Protein AF-A0A9Q0N395-F1 (afdb_monomer)

Solvent-accessible surface area (backbone atoms only — not comparable to full-atom values): 6552 Å² total; per-residue (Å²)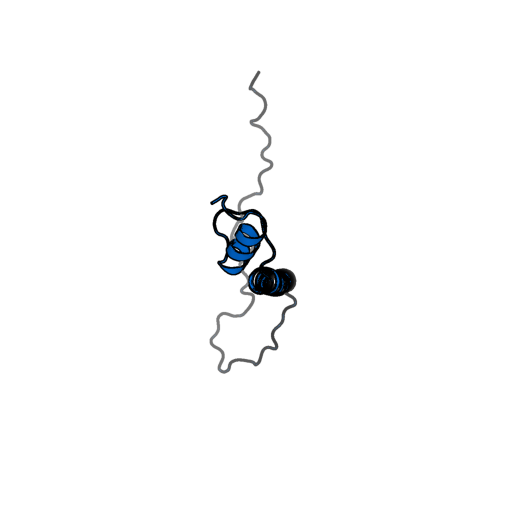: 143,87,87,84,84,89,82,74,88,80,69,82,76,80,87,49,65,89,79,57,68,88,71,71,93,58,80,97,64,92,68,99,65,84,76,91,68,73,85,74,50,85,86,43,52,67,61,53,50,52,50,53,50,55,50,52,52,50,56,50,51,55,50,49,54,50,47,36,58,73,71,24,54,81,67,95,72,91,84,69,54,70,51,23,47,52,52,50,48,68,76,58,65,79,84,131

Foldseek 3Di:
DPPPDPPPPVDDDPDDCVVDPDDDPDPPDDDPDDDPDDPPCVVVVVVVVVVVVVVVVVVVVVVVVCVCLVVLPDDDDDDGRPSVVVVVCVVPPDDD

Secondary structure (DSSP, 8-state):
---S-S----SPPP--TTTS----SS-----SS-------GGGSHHHHHHHHHHHHHHHHHHHHHHHHHHHT---SSSS--HHHHHHHHHHSPPP-

Sequence (96 aa):
MRLFFALMKNGRKPQSIHKVPFKAMLPMELRNHVSDHEFNDEHCAKEVAALREANREYLTTRRETKRIRNGGILTPGKDLHYKQLNNYLRLFPNPK

Organism: NCBI:txid35572

Mean predicted aligned error: 16.05 Å

Radius of gyration: 30.15 Å; Cα contacts (8 Å, |Δi|>4): 25; chains: 1; bounding box: 63×39×82 Å

pLDDT: mean 79.22, std 13.55, range [40.16, 97.0]

Structure (mmCIF, N/CA/C/O backbone):
data_AF-A0A9Q0N395-F1
#
_entry.id   AF-A0A9Q0N395-F1
#
loop_
_atom_site.group_PDB
_atom_site.id
_atom_site.type_symbol
_atom_site.label_atom_id
_atom_site.label_alt_id
_atom_site.label_comp_id
_atom_site.label_asym_id
_atom_site.label_entity_id
_atom_site.label_seq_id
_atom_site.pdbx_PDB_ins_code
_atom_site.Cartn_x
_atom_site.Cartn_y
_atom_site.Cartn_z
_atom_site.occupancy
_atom_site.B_iso_or_equiv
_atom_site.auth_seq_id
_atom_site.auth_comp_id
_atom_site.auth_asym_id
_atom_site.auth_atom_id
_atom_site.pdbx_PDB_model_num
ATOM 1 N N . MET A 1 1 ? 39.633 31.037 5.959 1.00 40.16 1 MET A N 1
ATOM 2 C CA . MET A 1 1 ? 39.723 29.665 5.406 1.00 40.16 1 MET A CA 1
ATOM 3 C C . MET A 1 1 ? 38.523 29.348 4.501 1.00 40.16 1 MET A C 1
ATOM 5 O O . MET A 1 1 ? 37.667 28.563 4.881 1.00 40.16 1 MET A O 1
ATOM 9 N N . ARG A 1 2 ? 38.396 29.991 3.329 1.00 47.16 2 ARG A N 1
ATOM 10 C CA . ARG A 1 2 ? 37.301 29.742 2.357 1.00 47.16 2 ARG A CA 1
ATOM 11 C C . ARG A 1 2 ? 37.751 30.045 0.914 1.00 47.16 2 ARG A C 1
ATOM 13 O O . ARG A 1 2 ? 37.084 30.779 0.201 1.00 47.16 2 ARG A O 1
ATOM 20 N N . LEU A 1 3 ? 38.920 29.547 0.503 1.00 47.47 3 LEU A N 1
ATOM 21 C CA . LEU A 1 3 ? 39.528 29.910 -0.790 1.00 47.47 3 LEU A CA 1
ATOM 22 C C . LEU A 1 3 ? 39.979 28.719 -1.655 1.00 47.47 3 LEU A C 1
ATOM 24 O O . LEU A 1 3 ? 40.870 28.879 -2.473 1.00 47.47 3 LEU A O 1
ATOM 28 N N . PHE A 1 4 ? 39.355 27.540 -1.542 1.00 45.34 4 PHE A N 1
ATOM 29 C CA . PHE A 1 4 ? 39.676 26.403 -2.428 1.00 45.34 4 PHE A CA 1
ATOM 30 C C . PHE A 1 4 ? 38.465 25.517 -2.769 1.00 45.34 4 PHE A C 1
ATOM 32 O O . PHE A 1 4 ? 38.497 24.311 -2.569 1.00 45.34 4 PHE A O 1
ATOM 39 N N . PHE A 1 5 ? 37.381 26.090 -3.302 1.00 47.25 5 PHE A N 1
ATOM 40 C CA . PHE A 1 5 ? 36.273 25.293 -3.872 1.00 47.25 5 PHE A CA 1
ATOM 41 C C . PHE A 1 5 ? 35.838 25.746 -5.278 1.00 47.25 5 PHE A C 1
ATOM 43 O O . PHE A 1 5 ? 34.774 25.364 -5.750 1.00 47.25 5 PHE A O 1
ATOM 50 N N . ALA A 1 6 ? 36.651 26.541 -5.981 1.00 55.34 6 ALA A N 1
ATOM 51 C CA . ALA A 1 6 ? 36.273 27.133 -7.271 1.00 55.34 6 ALA A CA 1
ATOM 52 C C . ALA A 1 6 ? 36.983 26.528 -8.504 1.00 55.34 6 ALA A C 1
ATOM 54 O O . ALA A 1 6 ? 37.001 27.155 -9.558 1.00 55.34 6 ALA A O 1
ATOM 55 N N . LEU A 1 7 ? 37.573 25.327 -8.412 1.00 55.69 7 LEU A N 1
ATOM 56 C CA . LEU A 1 7 ? 38.336 24.726 -9.524 1.00 55.69 7 LEU A CA 1
ATOM 57 C C . LEU A 1 7 ? 38.114 23.219 -9.727 1.00 55.69 7 LEU A C 1
ATOM 59 O O . LEU A 1 7 ? 38.992 22.519 -10.214 1.00 55.69 7 LEU A O 1
ATOM 63 N N . MET A 1 8 ? 36.914 22.711 -9.438 1.00 56.69 8 MET A N 1
ATOM 64 C CA . MET A 1 8 ? 36.499 21.390 -9.926 1.00 56.69 8 MET A CA 1
ATOM 65 C C . MET A 1 8 ? 35.276 21.528 -10.831 1.00 56.69 8 MET A C 1
ATOM 67 O O . MET A 1 8 ? 34.131 21.406 -10.401 1.00 56.69 8 MET A O 1
ATOM 71 N N . LYS A 1 9 ? 35.530 21.785 -12.120 1.00 58.84 9 LYS A N 1
ATOM 72 C CA . LYS A 1 9 ? 34.542 21.693 -13.208 1.00 58.84 9 LYS A CA 1
ATOM 73 C C . LYS A 1 9 ? 34.194 20.219 -13.489 1.00 58.84 9 LYS A C 1
ATOM 75 O O . LYS A 1 9 ? 34.386 19.736 -14.598 1.00 58.84 9 LYS A O 1
ATOM 80 N N . ASN A 1 10 ? 33.667 19.509 -12.492 1.00 57.66 10 ASN A N 1
ATOM 81 C CA . ASN A 1 10 ? 33.280 18.094 -12.598 1.00 57.66 10 ASN A CA 1
ATOM 82 C C . ASN A 1 10 ? 31.799 17.913 -12.987 1.00 57.66 10 ASN A C 1
ATOM 84 O O . ASN A 1 10 ? 31.206 16.861 -12.758 1.00 57.66 10 ASN A O 1
ATOM 88 N N . GLY A 1 11 ? 31.178 18.942 -13.570 1.00 66.75 11 GLY A N 1
ATOM 89 C CA . GLY A 1 11 ? 29.824 18.855 -14.108 1.00 66.75 11 GLY A CA 1
ATOM 90 C C . GLY A 1 11 ? 29.795 18.113 -15.445 1.00 66.75 11 GLY A C 1
ATOM 91 O O . GLY A 1 11 ? 30.694 18.257 -16.276 1.00 66.75 11 GLY A O 1
ATOM 92 N N . ARG A 1 12 ? 28.732 17.339 -15.685 1.00 66.56 12 ARG A N 1
ATOM 93 C CA . ARG A 1 12 ? 28.456 16.787 -17.018 1.00 66.56 12 ARG A CA 1
ATOM 94 C C . ARG A 1 12 ? 28.255 17.945 -18.002 1.00 66.56 12 ARG A C 1
ATOM 96 O O . ARG A 1 12 ? 27.516 18.883 -17.712 1.00 66.56 12 ARG A O 1
ATOM 103 N N . LYS A 1 13 ? 28.924 17.886 -19.158 1.00 72.44 13 LYS A N 1
ATOM 104 C CA . LYS A 1 13 ? 28.744 18.867 -20.243 1.00 72.44 13 LYS A CA 1
ATOM 105 C C . LYS A 1 13 ? 27.268 18.889 -20.682 1.00 72.44 13 LYS A C 1
ATOM 107 O O . LYS A 1 13 ? 26.656 17.818 -20.694 1.00 72.44 13 LYS A O 1
ATOM 112 N N . PRO A 1 14 ? 26.710 20.053 -21.069 1.00 73.88 14 PRO A N 1
ATOM 113 C CA . PRO A 1 14 ? 25.349 20.122 -21.585 1.00 73.88 14 PRO A CA 1
ATOM 114 C C . PR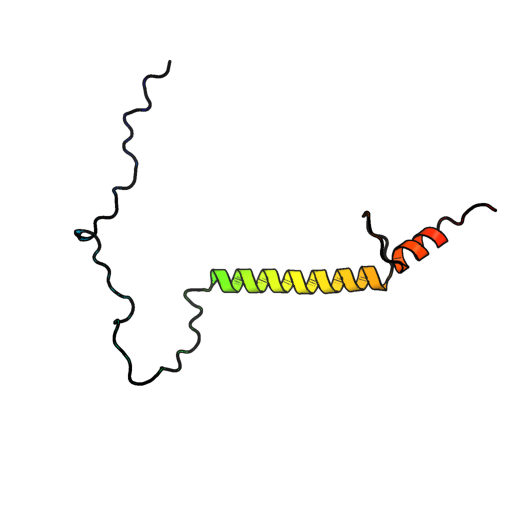O A 1 14 ? 25.210 19.243 -22.830 1.00 73.88 14 PRO A C 1
ATOM 116 O O . PRO A 1 14 ? 26.138 19.115 -23.637 1.00 73.88 14 PRO A O 1
ATOM 119 N N . GLN A 1 15 ? 24.048 18.614 -22.965 1.00 72.69 15 GLN A N 1
ATOM 120 C CA . GLN A 1 15 ? 23.757 17.728 -24.078 1.00 72.69 15 GLN A CA 1
ATOM 121 C C . GLN A 1 15 ? 23.591 18.557 -25.360 1.00 72.69 15 GLN A C 1
ATOM 123 O O . GLN A 1 15 ? 22.612 19.276 -25.519 1.00 72.69 15 GLN A O 1
ATOM 128 N N . SER A 1 16 ? 24.573 18.493 -26.261 1.00 76.50 16 SER A N 1
ATOM 129 C CA . SER A 1 16 ? 24.523 19.190 -27.553 1.00 76.50 16 SER A CA 1
ATOM 130 C C . SER A 1 16 ? 23.681 18.408 -28.563 1.00 76.50 16 SER A C 1
ATOM 13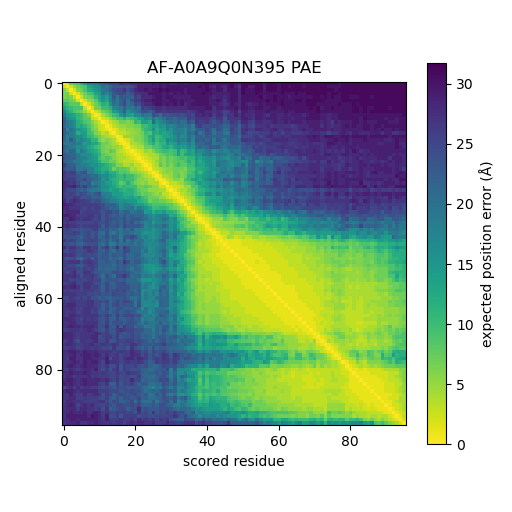2 O O . SER A 1 16 ? 23.892 17.205 -28.736 1.00 76.50 16 SER A O 1
ATOM 134 N N . ILE A 1 17 ? 22.783 19.107 -29.266 1.00 70.75 17 ILE A N 1
ATOM 135 C CA . ILE A 1 17 ? 21.891 18.557 -30.305 1.00 70.75 17 ILE A CA 1
ATOM 136 C C . ILE A 1 17 ? 22.699 17.851 -31.407 1.00 70.75 17 ILE A C 1
ATOM 138 O O . ILE A 1 17 ? 22.326 16.777 -31.869 1.00 70.75 17 ILE A O 1
ATOM 142 N N . HIS A 1 18 ? 23.857 18.406 -31.773 1.00 77.94 18 HIS A N 1
ATOM 143 C CA . HIS A 1 18 ? 24.738 17.836 -32.797 1.00 77.94 18 HIS A CA 1
ATOM 144 C C . HIS A 1 18 ? 25.516 16.605 -32.318 1.00 77.94 18 HIS A C 1
ATOM 146 O O . HIS A 1 18 ? 25.977 15.811 -33.131 1.00 77.94 18 HIS A O 1
ATOM 152 N N . LYS A 1 19 ? 25.689 16.443 -31.000 1.00 78.12 19 LYS A N 1
ATOM 153 C CA . LYS A 1 19 ? 26.443 15.323 -30.422 1.00 78.12 19 LYS A CA 1
ATOM 154 C C . LYS A 1 19 ? 25.588 14.062 -30.318 1.00 78.12 19 LYS A C 1
ATOM 156 O O . LYS A 1 19 ? 26.121 12.963 -30.432 1.00 78.12 19 LYS A O 1
ATOM 161 N N . VAL A 1 20 ? 24.286 14.218 -30.077 1.00 77.00 20 VAL A N 1
ATOM 162 C CA . VAL A 1 20 ? 23.340 13.101 -29.998 1.00 77.00 20 VAL A CA 1
ATOM 163 C C . VAL A 1 20 ? 22.063 13.493 -30.735 1.00 77.00 20 VAL A C 1
ATOM 165 O O . VAL A 1 20 ? 21.150 14.043 -30.116 1.00 77.00 20 VAL A O 1
ATOM 168 N N . PRO A 1 21 ? 22.002 13.246 -32.057 1.00 77.88 21 PRO A N 1
ATOM 169 C CA . PRO A 1 21 ? 20.791 13.497 -32.814 1.00 77.88 21 PRO A CA 1
ATOM 170 C C . PRO A 1 21 ? 19.678 12.595 -32.289 1.00 77.88 21 PRO A C 1
ATOM 172 O O . PRO A 1 21 ? 19.878 11.398 -32.054 1.00 77.88 21 PRO A O 1
ATOM 175 N N . PHE A 1 22 ? 18.503 13.185 -32.104 1.00 76.81 22 PHE A N 1
ATOM 176 C CA . PHE A 1 22 ? 17.311 12.436 -31.752 1.00 76.81 22 PHE A CA 1
ATOM 177 C C . PHE A 1 22 ? 17.008 11.429 -32.864 1.00 76.81 22 PHE A C 1
ATOM 179 O O . PHE A 1 22 ? 16.823 11.799 -34.022 1.00 76.81 22 PHE A O 1
ATOM 186 N N . LYS A 1 23 ? 16.969 10.148 -32.503 1.00 76.00 23 LYS A N 1
ATOM 187 C CA . LYS A 1 23 ? 16.435 9.088 -33.352 1.00 76.00 23 LYS A CA 1
ATOM 188 C C . LYS A 1 23 ? 15.083 8.722 -32.772 1.00 76.00 23 LYS A C 1
ATOM 190 O O . LYS A 1 23 ? 15.021 8.246 -31.639 1.00 76.00 23 LYS A O 1
ATOM 195 N N . ALA A 1 24 ? 14.017 8.981 -33.519 1.00 73.50 24 ALA A N 1
ATOM 196 C CA . ALA A 1 24 ? 12.697 8.537 -33.112 1.00 73.50 24 ALA A CA 1
ATOM 197 C C . ALA A 1 24 ? 12.715 7.004 -33.026 1.00 73.50 24 ALA A C 1
ATOM 199 O O . ALA A 1 24 ? 13.109 6.335 -33.980 1.00 73.50 24 ALA A O 1
ATOM 200 N N . MET A 1 25 ? 12.333 6.455 -31.870 1.00 69.69 25 MET A N 1
ATOM 201 C CA . MET A 1 25 ? 12.261 5.003 -31.656 1.00 69.69 25 MET A CA 1
ATOM 202 C C . MET A 1 25 ? 11.274 4.345 -32.633 1.00 69.69 25 MET A C 1
ATOM 204 O O . MET A 1 25 ? 11.469 3.202 -33.036 1.00 69.69 25 MET A O 1
ATOM 208 N N . LEU A 1 26 ? 10.251 5.094 -33.051 1.00 71.31 26 LEU A N 1
ATOM 209 C CA . LEU A 1 26 ? 9.307 4.715 -34.090 1.00 71.31 26 LEU A CA 1
ATOM 210 C C . LEU A 1 26 ? 9.180 5.873 -35.093 1.00 71.31 26 LEU A C 1
ATOM 212 O O . LEU A 1 26 ? 9.153 7.030 -34.657 1.00 71.31 26 LEU A O 1
ATOM 216 N N . PRO A 1 27 ? 9.108 5.608 -36.410 1.00 73.31 27 PRO A N 1
ATOM 217 C CA . PRO A 1 27 ? 8.853 6.655 -37.393 1.00 73.31 27 PRO A CA 1
ATOM 218 C C . PRO A 1 27 ? 7.527 7.358 -37.089 1.00 73.31 27 PRO A C 1
ATOM 220 O O . PRO A 1 27 ? 6.521 6.713 -36.793 1.00 73.31 27 PRO A O 1
ATOM 223 N N . MET A 1 28 ? 7.539 8.689 -37.160 1.00 67.50 28 MET A N 1
ATOM 224 C CA . MET A 1 28 ? 6.365 9.540 -36.950 1.00 67.50 28 MET A CA 1
ATOM 225 C C . MET A 1 28 ? 5.514 9.582 -38.225 1.00 67.50 28 MET A C 1
ATOM 227 O O . MET A 1 28 ? 5.293 10.636 -38.812 1.00 67.50 28 MET A O 1
ATOM 231 N N . GLU A 1 29 ? 5.092 8.408 -38.683 1.00 76.38 29 GLU A N 1
ATOM 232 C CA . GLU A 1 29 ? 4.286 8.222 -39.886 1.00 76.38 29 GLU A CA 1
ATOM 233 C C . GLU A 1 29 ? 2.943 7.593 -39.519 1.00 76.38 29 GLU A C 1
ATOM 235 O O . GLU A 1 29 ? 2.858 6.718 -38.651 1.00 76.38 29 GLU A O 1
ATOM 240 N N . LEU A 1 30 ? 1.879 8.048 -40.184 1.00 70.12 30 LEU A N 1
ATOM 241 C CA . LEU A 1 30 ? 0.540 7.508 -39.991 1.00 70.12 30 LEU A CA 1
ATOM 242 C C . LEU A 1 30 ? 0.478 6.094 -40.581 1.00 70.12 30 LEU A C 1
ATOM 244 O O . LEU A 1 30 ? 0.648 5.906 -41.784 1.00 70.12 30 LEU A O 1
ATOM 248 N N . ARG A 1 31 ? 0.229 5.095 -39.731 1.00 71.44 31 ARG A N 1
ATOM 249 C CA . ARG A 1 31 ? 0.029 3.709 -40.167 1.00 71.44 31 ARG A CA 1
ATOM 250 C C . ARG A 1 31 ? -1.423 3.482 -40.585 1.00 71.44 31 ARG A C 1
ATOM 252 O O . ARG A 1 31 ? -2.341 4.026 -39.982 1.00 71.44 31 ARG A O 1
ATOM 259 N N . ASN A 1 32 ? -1.623 2.611 -41.573 1.00 81.81 32 ASN A N 1
ATOM 260 C CA . ASN A 1 32 ? -2.951 2.257 -42.094 1.00 81.81 32 ASN A CA 1
ATOM 261 C C . ASN A 1 32 ? -3.725 1.262 -41.206 1.00 81.81 32 ASN A C 1
ATOM 263 O O . ASN A 1 32 ? -4.870 0.938 -41.502 1.00 81.81 32 ASN A O 1
ATOM 267 N N . HIS A 1 33 ? -3.098 0.741 -40.150 1.00 72.50 33 HIS A N 1
ATOM 268 C CA . HIS A 1 33 ? -3.708 -0.142 -39.157 1.00 72.50 33 HIS A CA 1
ATOM 269 C C . HIS A 1 33 ? -2.925 -0.059 -37.840 1.00 72.50 33 HIS 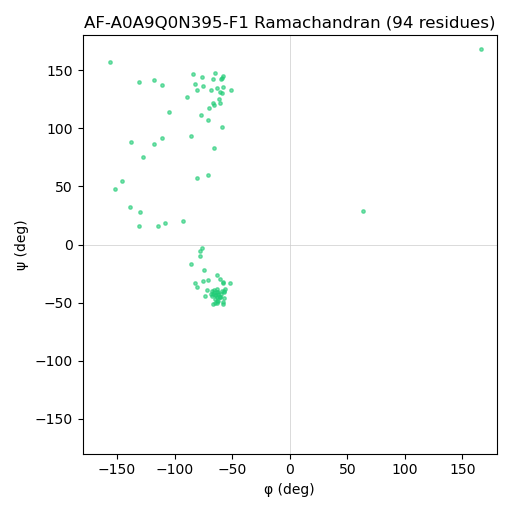A C 1
ATOM 271 O O . HIS A 1 33 ? -1.745 0.305 -37.828 1.00 72.50 33 HIS A O 1
ATOM 277 N N . VAL A 1 34 ? -3.581 -0.413 -36.736 1.00 70.75 34 VAL A N 1
ATOM 278 C CA . VAL A 1 34 ? -2.922 -0.646 -35.447 1.00 70.75 34 VAL A CA 1
ATOM 279 C C . VAL A 1 34 ? -2.519 -2.118 -35.414 1.00 70.75 34 VAL A C 1
ATOM 281 O O . VAL A 1 34 ? -3.340 -2.984 -35.698 1.00 70.75 34 VAL A O 1
ATOM 284 N N . SER A 1 35 ? -1.252 -2.407 -35.136 1.00 67.00 35 SER A N 1
ATOM 285 C CA . SER A 1 35 ? -0.789 -3.771 -34.884 1.00 67.00 35 SER A CA 1
ATOM 286 C C . SER A 1 35 ? -1.227 -4.212 -33.487 1.00 67.00 35 SER A C 1
ATOM 288 O O . SER A 1 35 ? -1.062 -3.445 -32.536 1.00 67.00 35 SER A O 1
ATOM 290 N N . ASP A 1 36 ? -1.727 -5.445 -33.354 1.00 61.25 36 ASP A N 1
ATOM 291 C CA . ASP A 1 36 ? -1.883 -6.122 -32.061 1.00 61.25 36 ASP A CA 1
ATOM 292 C C . ASP A 1 36 ? -0.486 -6.373 -31.488 1.00 61.25 36 ASP A C 1
ATOM 294 O O . ASP A 1 36 ? 0.137 -7.415 -31.687 1.00 61.25 36 ASP A O 1
ATOM 298 N N . HIS A 1 37 ? 0.075 -5.357 -30.844 1.00 61.72 37 HIS A N 1
ATOM 299 C CA . HIS A 1 37 ? 1.287 -5.526 -30.071 1.00 61.72 37 HIS A CA 1
ATOM 300 C C . HIS A 1 37 ? 0.903 -6.189 -28.756 1.00 61.72 37 HIS A C 1
ATOM 302 O O . HIS A 1 37 ? 0.228 -5.591 -27.917 1.00 61.72 37 HIS A O 1
ATOM 308 N N . GLU A 1 38 ? 1.335 -7.438 -28.595 1.00 66.44 38 GLU A N 1
ATOM 309 C CA . GLU A 1 38 ? 1.345 -8.107 -27.303 1.00 66.44 38 GLU A CA 1
ATOM 310 C C . GLU A 1 38 ? 2.055 -7.191 -26.302 1.00 66.44 38 GLU A C 1
ATOM 312 O O . GLU A 1 38 ? 3.078 -6.575 -26.618 1.00 66.44 38 GLU A O 1
ATOM 317 N N . PHE A 1 39 ? 1.447 -7.012 -25.132 1.00 70.00 39 PHE A N 1
ATOM 318 C CA . PHE A 1 39 ? 1.933 -6.085 -24.121 1.00 70.00 39 PHE A CA 1
ATOM 319 C C . PHE A 1 39 ? 3.366 -6.462 -23.720 1.00 70.00 39 PHE A C 1
ATOM 321 O O . PHE A 1 39 ? 3.581 -7.419 -22.978 1.00 70.00 39 PHE A O 1
ATOM 328 N N . ASN A 1 40 ? 4.349 -5.731 -24.257 1.00 68.88 40 ASN A N 1
ATOM 329 C CA . ASN A 1 40 ? 5.755 -5.997 -23.992 1.00 68.88 40 ASN A CA 1
ATOM 330 C C . ASN A 1 40 ? 6.189 -5.293 -22.702 1.00 68.88 40 ASN A C 1
ATOM 332 O O . ASN A 1 40 ? 6.592 -4.128 -22.699 1.00 68.88 40 ASN A O 1
ATOM 336 N N . ASP A 1 41 ? 6.105 -6.040 -21.607 1.00 67.44 41 ASP A N 1
ATOM 337 C CA . ASP A 1 41 ? 6.460 -5.602 -20.258 1.00 67.44 41 ASP A CA 1
ATOM 338 C C . ASP A 1 41 ? 7.973 -5.546 -19.986 1.00 67.44 41 ASP A C 1
ATOM 340 O O . ASP A 1 41 ? 8.387 -5.124 -18.904 1.00 67.44 41 ASP A O 1
ATOM 344 N N . GLU A 1 42 ? 8.825 -5.939 -20.942 1.00 74.31 42 GLU A N 1
ATOM 345 C CA . GLU A 1 42 ? 10.285 -5.972 -20.759 1.00 74.31 42 GLU A CA 1
ATOM 346 C C . GLU A 1 42 ? 10.862 -4.604 -20.371 1.00 74.31 42 GLU A C 1
ATOM 348 O O . GLU A 1 42 ? 11.816 -4.517 -19.594 1.00 74.31 42 GLU A O 1
ATOM 353 N N . HIS A 1 43 ? 10.264 -3.520 -20.868 1.00 75.56 43 HIS A N 1
ATOM 354 C CA . HIS A 1 43 ? 10.697 -2.155 -20.568 1.00 75.56 43 HIS A CA 1
ATOM 355 C C . HIS A 1 43 ? 10.087 -1.577 -19.282 1.00 75.56 43 HIS A C 1
ATOM 357 O O . HIS A 1 43 ? 10.634 -0.613 -18.750 1.00 75.56 43 HIS A O 1
ATOM 363 N N . CYS A 1 44 ? 9.010 -2.180 -18.768 1.00 80.94 44 CYS A N 1
ATOM 364 C CA . CYS A 1 44 ? 8.247 -1.717 -17.600 1.00 80.94 44 CYS A CA 1
ATOM 365 C C . CYS A 1 44 ? 8.337 -2.686 -16.406 1.00 80.94 44 CYS A C 1
ATOM 367 O O . CYS A 1 44 ? 7.535 -2.626 -15.469 1.00 80.94 44 CYS A O 1
ATOM 369 N N . ALA A 1 45 ? 9.300 -3.613 -16.423 1.00 85.44 45 ALA A N 1
ATOM 370 C CA . ALA A 1 45 ? 9.384 -4.692 -15.440 1.00 85.44 45 ALA A CA 1
ATOM 371 C C . ALA A 1 45 ? 9.477 -4.187 -13.987 1.00 85.44 45 ALA A C 1
ATOM 373 O O . ALA A 1 45 ? 8.965 -4.830 -13.069 1.00 85.44 45 ALA A O 1
ATOM 374 N N . LYS A 1 46 ? 10.103 -3.024 -13.764 1.00 89.81 46 LYS A N 1
ATOM 375 C CA . LYS A 1 46 ? 10.251 -2.433 -12.425 1.00 89.81 46 LYS A CA 1
ATOM 376 C C . LYS A 1 46 ? 8.933 -1.862 -11.916 1.00 89.81 46 LYS A C 1
ATOM 378 O O . LYS A 1 46 ? 8.562 -2.092 -10.768 1.00 89.81 46 LYS A O 1
ATOM 383 N N . GLU A 1 47 ? 8.226 -1.144 -12.775 1.00 90.25 47 GLU A N 1
ATOM 384 C CA . GLU A 1 47 ? 6.948 -0.500 -12.503 1.00 90.25 47 GLU A CA 1
ATOM 385 C C . GLU A 1 47 ? 5.872 -1.552 -12.228 1.00 90.25 47 GLU A C 1
ATOM 387 O O . GLU A 1 47 ? 5.122 -1.443 -11.257 1.00 90.25 47 GLU A O 1
ATOM 392 N N . VAL A 1 48 ? 5.849 -2.622 -13.025 1.00 90.12 48 VAL A N 1
ATOM 393 C CA . VAL A 1 48 ? 4.915 -3.738 -12.844 1.00 90.12 48 VAL A CA 1
ATOM 394 C C . VAL A 1 48 ? 5.215 -4.517 -11.567 1.00 90.12 48 VAL A C 1
ATOM 396 O O . VAL A 1 48 ? 4.283 -4.877 -10.847 1.00 90.12 48 VAL A O 1
ATOM 399 N N . ALA A 1 49 ? 6.488 -4.751 -11.236 1.00 92.19 49 ALA A N 1
ATOM 400 C CA . ALA A 1 49 ? 6.857 -5.396 -9.977 1.00 92.19 49 ALA A CA 1
ATOM 401 C C . ALA A 1 49 ? 6.422 -4.560 -8.762 1.00 92.19 49 ALA A C 1
ATOM 403 O O . ALA A 1 49 ? 5.744 -5.084 -7.876 1.00 92.19 49 ALA A O 1
ATOM 404 N N . ALA A 1 50 ? 6.725 -3.258 -8.764 1.00 95.06 50 ALA A N 1
ATOM 405 C CA . ALA A 1 50 ? 6.329 -2.341 -7.697 1.00 95.06 50 ALA A CA 1
ATOM 406 C C . ALA A 1 50 ? 4.801 -2.272 -7.537 1.00 95.06 50 ALA A C 1
ATOM 408 O O . ALA A 1 50 ? 4.280 -2.327 -6.423 1.00 95.06 50 ALA A O 1
ATOM 409 N N . LEU A 1 51 ? 4.063 -2.220 -8.651 1.00 94.75 51 LEU A N 1
ATOM 410 C CA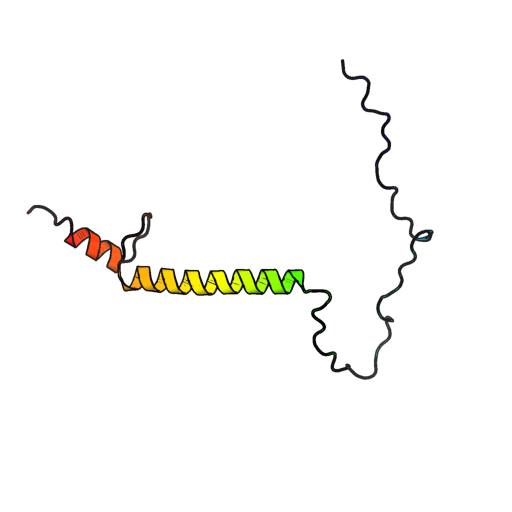 . LEU A 1 51 ? 2.601 -2.215 -8.635 1.00 94.75 51 LEU A CA 1
ATOM 411 C C . LEU A 1 51 ? 2.029 -3.518 -8.063 1.00 94.75 51 LEU A C 1
ATOM 413 O O . LEU A 1 51 ? 1.089 -3.487 -7.265 1.00 94.75 51 LEU A O 1
ATOM 417 N N . ARG A 1 52 ? 2.580 -4.670 -8.461 1.00 93.62 52 ARG A N 1
ATOM 418 C CA . ARG A 1 52 ? 2.149 -5.984 -7.958 1.00 93.62 52 ARG A CA 1
ATOM 419 C C . ARG A 1 52 ? 2.369 -6.101 -6.453 1.00 93.62 52 ARG A C 1
ATOM 421 O O . ARG A 1 52 ? 1.482 -6.594 -5.755 1.00 93.62 52 ARG A O 1
ATOM 428 N N . GLU A 1 53 ? 3.512 -5.638 -5.958 1.00 96.06 53 GLU A N 1
ATOM 429 C CA . GLU A 1 53 ? 3.831 -5.643 -4.529 1.00 96.06 53 GLU A CA 1
ATOM 430 C C . GLU A 1 53 ? 2.890 -4.730 -3.735 1.00 96.06 53 GLU A C 1
ATOM 432 O O . GLU A 1 53 ? 2.230 -5.199 -2.805 1.00 96.06 53 GLU A O 1
ATOM 437 N N . ALA A 1 54 ? 2.721 -3.478 -4.170 1.00 94.62 54 ALA A N 1
ATOM 438 C CA . ALA A 1 54 ? 1.816 -2.527 -3.526 1.00 94.62 54 ALA A CA 1
ATOM 439 C C . ALA A 1 54 ? 0.362 -3.032 -3.498 1.00 94.62 54 ALA A C 1
ATOM 441 O O . ALA A 1 54 ? -0.345 -2.894 -2.498 1.00 94.62 54 ALA A O 1
ATOM 442 N N . ASN A 1 55 ? -0.097 -3.668 -4.581 1.00 96.50 55 ASN A N 1
ATOM 443 C CA . ASN A 1 55 ? -1.436 -4.250 -4.640 1.00 96.50 55 ASN A CA 1
ATOM 444 C C . ASN A 1 55 ? -1.577 -5.435 -3.673 1.00 96.50 55 ASN A C 1
ATOM 446 O O . ASN A 1 55 ? -2.573 -5.544 -2.954 1.00 96.50 55 ASN A O 1
ATOM 450 N N . ARG A 1 56 ? -0.564 -6.307 -3.595 1.00 97.00 56 ARG A N 1
ATOM 451 C CA . ARG A 1 56 ? -0.558 -7.419 -2.638 1.00 97.00 56 ARG A CA 1
ATOM 452 C C . ARG A 1 56 ? -0.676 -6.906 -1.205 1.00 97.00 56 ARG A C 1
ATOM 454 O O . ARG A 1 56 ? -1.538 -7.398 -0.477 1.00 97.00 56 ARG A O 1
ATOM 461 N N . GLU A 1 57 ? 0.142 -5.927 -0.831 1.00 96.44 57 GLU A N 1
ATOM 462 C CA . GLU A 1 57 ? 0.115 -5.313 0.500 1.00 96.44 57 GLU A CA 1
ATOM 463 C C . GLU A 1 57 ? -1.246 -4.667 0.794 1.00 96.44 57 GLU A C 1
ATOM 465 O O . GLU A 1 57 ? -1.850 -4.898 1.843 1.00 96.44 57 GLU A O 1
ATOM 470 N N . TYR A 1 58 ? -1.799 -3.918 -0.162 1.00 96.31 58 TYR A N 1
ATOM 471 C CA . TYR A 1 58 ? -3.125 -3.324 -0.020 1.00 96.31 58 TYR A CA 1
ATOM 472 C C . TYR A 1 58 ? -4.204 -4.382 0.254 1.00 96.31 58 TYR A C 1
ATOM 474 O O . TYR A 1 58 ? -5.034 -4.222 1.156 1.00 9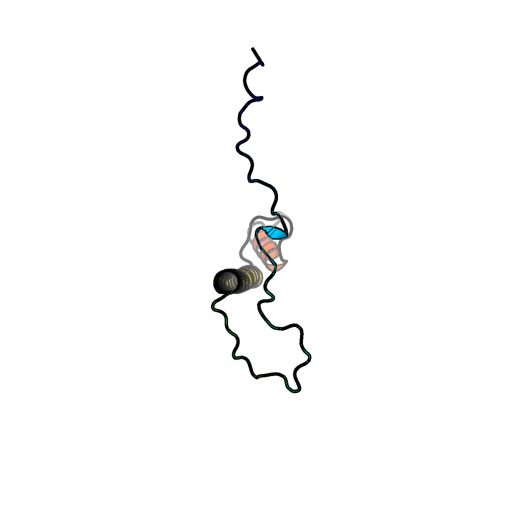6.31 58 TYR A O 1
ATOM 482 N N . LEU A 1 59 ? -4.196 -5.489 -0.495 1.00 96.50 59 LEU A N 1
ATOM 483 C CA . LEU A 1 59 ? -5.168 -6.568 -0.329 1.00 96.50 59 LEU A CA 1
ATOM 484 C C . LEU A 1 59 ? -5.029 -7.276 1.026 1.00 96.50 59 LEU A C 1
ATOM 486 O O . LEU A 1 59 ? -6.055 -7.605 1.638 1.00 96.50 59 LEU A O 1
ATOM 490 N N . THR A 1 60 ? -3.802 -7.501 1.511 1.00 96.19 60 THR A N 1
ATOM 491 C CA . THR A 1 60 ? -3.565 -8.101 2.835 1.00 96.19 60 THR A CA 1
ATOM 492 C C . THR A 1 60 ? -4.033 -7.173 3.946 1.00 96.19 60 THR A C 1
ATOM 494 O O . THR A 1 60 ? -4.873 -7.577 4.755 1.00 96.19 60 THR A O 1
ATOM 497 N N . THR A 1 61 ? -3.611 -5.909 3.919 1.00 94.44 61 THR A N 1
ATOM 498 C CA . THR A 1 61 ? -3.971 -4.906 4.930 1.00 94.44 61 THR A CA 1
ATOM 499 C C . THR A 1 61 ? -5.479 -4.690 4.967 1.00 94.44 61 THR A C 1
ATOM 501 O O . THR A 1 61 ? -6.096 -4.758 6.028 1.00 94.44 61 THR A O 1
ATOM 504 N N . ARG A 1 62 ? -6.132 -4.563 3.805 1.00 95.12 62 ARG A N 1
ATOM 505 C CA . ARG A 1 62 ? -7.597 -4.445 3.715 1.00 95.12 62 ARG A CA 1
ATOM 506 C C . ARG A 1 62 ? -8.314 -5.628 4.372 1.00 95.12 62 ARG A C 1
ATOM 508 O O . ARG A 1 62 ? -9.346 -5.445 5.028 1.00 95.12 62 ARG A O 1
ATOM 515 N N . ARG A 1 63 ? -7.802 -6.850 4.191 1.00 94.62 63 ARG A N 1
ATOM 516 C CA . ARG A 1 63 ? -8.368 -8.058 4.807 1.00 94.62 63 ARG A CA 1
ATOM 517 C C . ARG A 1 63 ? -8.179 -8.037 6.323 1.00 94.62 63 ARG A C 1
ATOM 519 O O . ARG A 1 63 ? -9.131 -8.336 7.044 1.00 94.62 63 ARG A O 1
ATOM 526 N N . GLU A 1 64 ? -6.999 -7.666 6.804 1.00 92.25 64 GLU A N 1
ATOM 527 C CA . GLU A 1 64 ? -6.689 -7.568 8.233 1.00 92.25 64 GLU A CA 1
ATOM 528 C C . GLU A 1 64 ? -7.513 -6.488 8.929 1.00 92.25 64 GLU A C 1
ATOM 530 O O . GLU A 1 64 ? -8.179 -6.784 9.920 1.00 92.25 64 GLU A O 1
ATOM 535 N N . THR A 1 65 ? -7.607 -5.284 8.360 1.00 89.56 65 THR A N 1
ATOM 536 C CA . THR A 1 65 ? -8.470 -4.215 8.883 1.00 89.56 65 THR A CA 1
ATOM 537 C C . THR A 1 65 ? -9.926 -4.671 8.966 1.00 89.56 65 THR A C 1
ATOM 539 O O . THR A 1 65 ? -10.601 -4.421 9.965 1.00 89.56 65 THR A O 1
ATOM 542 N N . LYS A 1 66 ? -10.428 -5.407 7.960 1.00 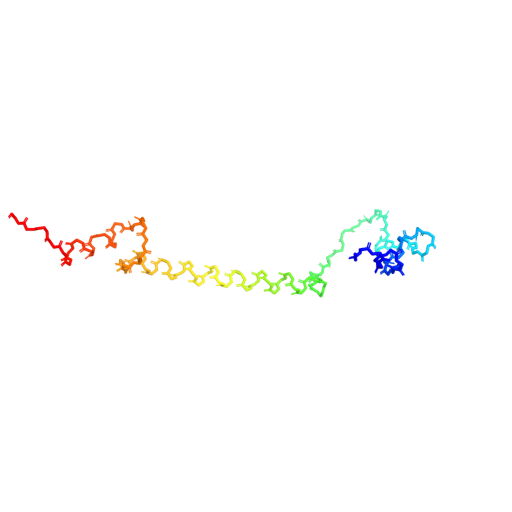91.06 66 LYS A N 1
ATOM 543 C CA . LYS A 1 66 ? -11.783 -5.981 8.007 1.00 91.06 66 LYS A CA 1
ATOM 544 C C . LYS A 1 66 ? -11.928 -6.999 9.140 1.00 91.06 66 LYS A C 1
ATOM 546 O O . LYS A 1 66 ? -12.962 -6.989 9.807 1.00 91.06 66 LYS A O 1
ATOM 551 N N . ARG A 1 67 ? -10.927 -7.857 9.376 1.00 90.81 67 ARG A N 1
ATOM 552 C CA . ARG A 1 67 ? -10.924 -8.820 10.494 1.00 90.81 67 ARG A CA 1
ATOM 553 C C . ARG A 1 67 ? -10.924 -8.108 11.844 1.00 90.81 67 ARG A C 1
ATOM 555 O O . ARG A 1 67 ? -11.777 -8.422 12.666 1.00 90.81 67 ARG A O 1
ATOM 562 N N . ILE A 1 68 ? -10.045 -7.127 12.033 1.00 88.25 68 ILE A N 1
ATOM 563 C CA . ILE A 1 68 ? -9.940 -6.314 13.254 1.00 88.25 68 ILE A CA 1
ATOM 564 C C . ILE A 1 68 ? -11.268 -5.607 13.535 1.00 88.25 68 ILE A C 1
ATOM 566 O O . ILE A 1 68 ? -11.844 -5.764 14.612 1.00 88.25 68 ILE A O 1
ATOM 570 N N . ARG A 1 69 ? -11.813 -4.907 12.532 1.00 87.00 69 ARG A N 1
ATOM 571 C CA . ARG A 1 69 ? -13.086 -4.184 12.641 1.00 87.00 69 ARG A CA 1
ATOM 572 C C . ARG A 1 69 ? -14.254 -5.119 12.948 1.00 87.00 69 ARG A C 1
ATOM 574 O O . ARG A 1 69 ? -15.090 -4.804 13.793 1.00 87.00 69 ARG A O 1
ATOM 581 N N . ASN A 1 70 ? -14.340 -6.256 12.253 1.00 88.19 70 ASN A N 1
ATOM 582 C CA . ASN A 1 70 ? -15.441 -7.202 12.422 1.00 88.19 70 ASN A CA 1
ATOM 583 C C . ASN A 1 70 ? -15.359 -7.964 13.748 1.00 88.19 70 ASN A C 1
ATOM 585 O O . ASN A 1 70 ? -16.405 -8.168 14.362 1.00 88.19 70 ASN A O 1
ATOM 589 N N . GLY A 1 71 ? -14.150 -8.348 14.164 1.00 85.06 71 GLY A N 1
ATOM 590 C CA . GLY A 1 71 ? -13.869 -9.024 15.431 1.00 85.06 71 GLY A CA 1
ATOM 591 C C . GLY A 1 71 ? -13.866 -8.091 16.642 1.00 85.06 71 GLY A C 1
ATOM 592 O O . GLY A 1 71 ? -13.842 -8.569 17.769 1.00 85.06 71 GLY A O 1
ATOM 593 N N . GLY A 1 72 ? -13.907 -6.771 16.431 1.00 84.06 72 GLY A N 1
ATOM 594 C CA . GLY A 1 72 ? -13.871 -5.795 17.520 1.00 84.06 72 GLY A CA 1
ATOM 595 C C . GLY A 1 72 ? -12.561 -5.837 18.313 1.00 84.06 72 GLY A C 1
ATOM 596 O O . GLY A 1 72 ? -12.573 -5.542 19.506 1.00 84.06 72 GLY A O 1
ATOM 597 N N . ILE A 1 73 ? -11.454 -6.227 17.671 1.00 85.12 73 ILE A N 1
ATOM 598 C CA . ILE A 1 73 ? -10.119 -6.268 18.284 1.00 85.12 73 ILE A CA 1
ATOM 599 C C . ILE A 1 73 ? -9.700 -4.829 18.574 1.00 85.12 73 ILE A C 1
ATOM 601 O O . ILE A 1 73 ? -9.664 -4.023 17.648 1.00 85.12 73 ILE A O 1
ATOM 605 N N . LEU A 1 74 ? -9.405 -4.489 19.829 1.00 80.50 74 LEU A N 1
ATOM 606 C CA . LEU A 1 74 ? -8.981 -3.141 20.203 1.00 80.50 74 LEU A CA 1
ATOM 607 C C . LEU A 1 74 ? -7.623 -2.801 19.577 1.00 80.50 74 LEU A C 1
ATOM 609 O O . LEU A 1 74 ? -6.626 -3.466 19.838 1.00 80.50 74 LEU A O 1
ATOM 613 N N . THR A 1 75 ? -7.595 -1.748 18.763 1.00 81.12 75 THR A N 1
ATOM 614 C CA . THR A 1 75 ? -6.371 -1.160 18.207 1.00 81.12 75 THR A CA 1
ATOM 615 C C . THR A 1 75 ? -6.142 0.214 18.830 1.00 81.12 75 THR A C 1
ATOM 617 O O . THR A 1 75 ? -7.107 0.973 18.926 1.00 81.12 75 THR A O 1
ATOM 620 N N . PRO A 1 76 ? -4.907 0.576 19.215 1.00 78.88 76 PRO A N 1
ATOM 621 C CA . PRO A 1 76 ? -4.601 1.927 19.679 1.00 78.88 76 PRO A CA 1
ATOM 622 C C . PRO A 1 76 ? -4.932 2.967 18.598 1.00 78.88 76 PRO A C 1
ATOM 624 O O . PRO A 1 76 ? -4.545 2.804 17.443 1.00 78.88 76 PRO A O 1
ATOM 627 N N . GLY A 1 77 ? -5.658 4.025 18.955 1.00 80.38 77 GLY A N 1
ATOM 628 C CA . GLY A 1 77 ? -6.072 5.068 18.018 1.00 80.38 77 GLY A CA 1
ATOM 629 C C . GLY A 1 77 ? -7.166 5.965 18.592 1.00 80.38 77 GLY A C 1
ATOM 630 O O . GLY A 1 77 ? -7.742 5.658 19.633 1.00 80.38 77 GLY A O 1
ATOM 631 N N . LYS A 1 78 ? -7.432 7.088 17.915 1.00 70.56 78 LYS A N 1
ATOM 632 C CA . LYS A 1 78 ? -8.426 8.080 18.356 1.00 70.56 78 LYS A CA 1
ATOM 633 C C . LYS A 1 78 ? -9.862 7.681 17.992 1.00 70.56 78 LYS A C 1
ATOM 635 O O . LYS A 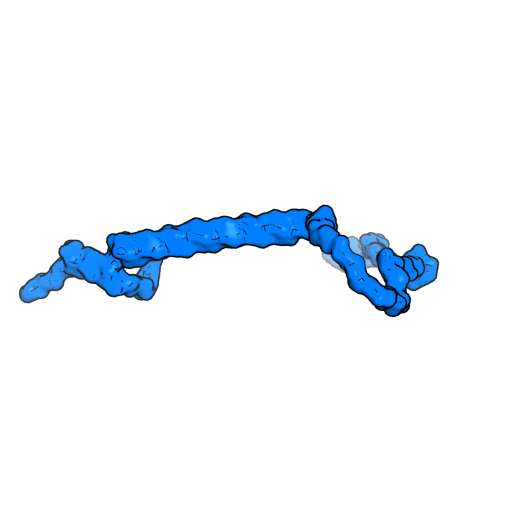1 78 ? -10.762 7.872 18.802 1.00 70.56 78 LYS A O 1
ATOM 640 N N . ASP A 1 79 ? -10.054 7.066 16.825 1.00 81.69 79 ASP A N 1
ATOM 641 C CA . ASP A 1 79 ? -11.378 6.741 16.286 1.00 81.69 79 ASP A CA 1
ATOM 642 C C . ASP A 1 79 ? -11.612 5.221 16.287 1.00 81.69 79 ASP A C 1
ATOM 644 O O . ASP A 1 79 ? -11.252 4.505 15.350 1.00 81.69 79 ASP A O 1
ATOM 648 N N . LEU A 1 80 ? -12.198 4.710 17.375 1.00 82.81 80 LEU A N 1
ATOM 649 C CA . LEU A 1 80 ? -12.551 3.294 17.517 1.00 82.81 80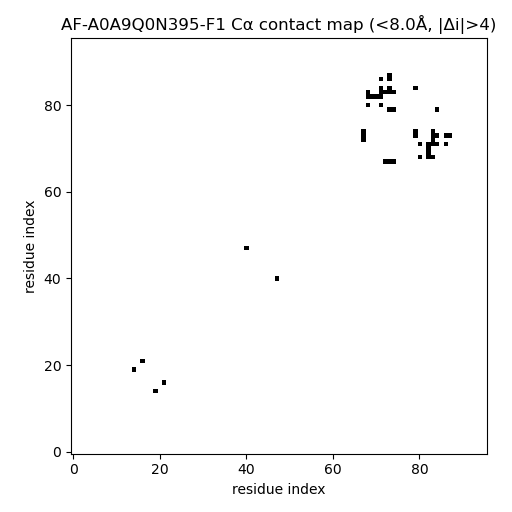 LEU A CA 1
ATOM 650 C C . LEU A 1 80 ? -13.884 2.991 16.826 1.00 82.81 80 LEU A C 1
ATOM 652 O O . LEU A 1 80 ? -14.876 3.702 16.980 1.00 82.81 80 LEU A O 1
ATOM 656 N N . HIS A 1 81 ? -13.949 1.865 16.121 1.00 87.69 81 HIS A N 1
ATOM 657 C CA . HIS A 1 81 ? -15.210 1.356 15.599 1.00 87.69 81 HIS A CA 1
ATOM 658 C C . HIS A 1 81 ? -16.145 0.957 16.754 1.00 87.69 81 HIS A C 1
ATOM 660 O O . HIS A 1 81 ? -15.686 0.431 17.769 1.00 87.69 81 HIS A O 1
ATOM 666 N N . TYR A 1 82 ? -17.467 1.101 16.583 1.00 89.69 82 TYR A N 1
ATOM 667 C CA . TYR A 1 82 ? -18.452 0.837 17.649 1.00 89.69 82 TYR A CA 1
ATOM 668 C C . TYR A 1 82 ? -18.298 -0.547 18.306 1.00 89.69 82 TYR A C 1
ATOM 670 O O . TYR A 1 82 ? -18.505 -0.701 19.504 1.00 89.69 82 TYR A O 1
ATOM 678 N N . LYS A 1 83 ? -17.881 -1.567 17.540 1.00 89.81 83 LYS A N 1
ATOM 679 C CA . LYS A 1 83 ? -17.595 -2.913 18.069 1.00 89.81 83 LYS A CA 1
ATOM 680 C C . LYS A 1 83 ? -16.400 -2.936 19.025 1.00 89.81 83 LYS A C 1
ATOM 682 O O . LYS A 1 83 ? -16.455 -3.623 20.037 1.00 89.81 83 LYS A O 1
ATOM 687 N N . GLN A 1 84 ? -15.337 -2.200 18.700 1.00 89.75 84 GLN A N 1
ATOM 688 C CA . GLN A 1 84 ? -14.145 -2.090 19.542 1.00 89.75 84 GLN A CA 1
ATOM 689 C C . GLN A 1 84 ? -14.474 -1.311 20.821 1.00 89.75 84 GLN A C 1
ATOM 691 O O . GLN A 1 84 ? -14.115 -1.748 21.911 1.00 89.75 84 GLN A O 1
ATOM 696 N N . LEU A 1 85 ? -15.232 -0.214 20.696 1.00 89.06 85 LEU A N 1
ATOM 697 C CA . LEU A 1 85 ? -15.684 0.582 21.839 1.00 89.06 85 LEU A CA 1
ATOM 698 C C . LEU A 1 85 ? -16.598 -0.226 22.771 1.00 89.06 85 LEU A C 1
ATOM 700 O O . LEU A 1 85 ? -16.386 -0.241 23.978 1.00 89.06 85 LEU A O 1
ATOM 704 N N . ASN A 1 86 ? -17.567 -0.964 22.227 1.00 90.56 86 ASN A N 1
ATOM 705 C CA . ASN A 1 86 ? -18.447 -1.809 23.036 1.00 90.56 86 ASN A CA 1
ATOM 706 C C . ASN A 1 86 ? -17.680 -2.931 23.749 1.00 90.56 86 ASN A C 1
ATOM 708 O O . ASN A 1 86 ? -17.988 -3.238 24.897 1.00 90.56 86 ASN A O 1
ATOM 712 N N . ASN A 1 87 ? -16.676 -3.532 23.101 1.00 90.50 87 ASN A N 1
ATOM 713 C CA . ASN A 1 87 ? -15.795 -4.495 23.764 1.00 90.50 87 ASN A CA 1
ATOM 714 C C . ASN A 1 87 ? -15.015 -3.843 24.914 1.00 90.50 87 ASN A C 1
ATOM 716 O O . ASN A 1 87 ? -14.918 -4.438 25.981 1.00 90.50 87 ASN A O 1
ATOM 720 N N . TYR A 1 88 ? -14.527 -2.613 24.735 1.00 88.69 88 TYR A N 1
ATOM 721 C CA . TYR A 1 88 ? -13.839 -1.859 25.785 1.00 88.69 88 TYR A CA 1
ATOM 722 C C . TYR A 1 88 ? -14.745 -1.549 26.983 1.00 88.69 88 TYR A C 1
ATOM 724 O O . TYR A 1 88 ? -14.400 -1.857 28.120 1.00 88.69 88 TYR A O 1
ATOM 732 N N . LEU A 1 89 ? -15.937 -1.001 26.735 1.00 89.94 89 LEU A N 1
ATOM 733 C CA . LEU A 1 89 ? -16.892 -0.642 27.790 1.00 89.94 89 LEU A CA 1
ATOM 734 C C . LEU A 1 89 ? -17.390 -1.865 28.579 1.00 89.94 89 LEU A C 1
ATOM 736 O O . LEU A 1 89 ? -17.746 -1.741 29.746 1.00 89.94 89 LEU A O 1
ATOM 740 N N . ARG A 1 90 ? -17.389 -3.058 27.969 1.00 90.75 90 ARG A N 1
ATOM 741 C CA . ARG A 1 90 ? -17.685 -4.322 28.666 1.00 90.75 90 ARG A CA 1
ATOM 742 C C . ARG A 1 90 ? -16.580 -4.750 29.630 1.00 90.75 90 ARG A C 1
ATOM 744 O O . ARG A 1 90 ? -16.886 -5.405 30.618 1.00 90.75 90 ARG A O 1
ATOM 751 N N . LEU A 1 91 ? -15.324 -4.412 29.338 1.00 90.06 91 LEU A N 1
ATOM 752 C CA . LEU A 1 91 ? -14.192 -4.696 30.224 1.00 90.06 91 LEU A CA 1
ATOM 753 C C . LEU A 1 91 ? -14.163 -3.744 31.426 1.00 90.06 91 LEU A C 1
ATOM 755 O O . LEU A 1 91 ? -13.745 -4.147 32.507 1.00 90.06 91 LEU A O 1
ATOM 759 N N . PHE A 1 92 ? -14.637 -2.508 31.244 1.00 90.88 92 PHE A N 1
ATOM 760 C CA . PHE A 1 92 ? -14.626 -1.459 32.265 1.00 90.88 92 PHE A CA 1
ATOM 761 C C . PHE A 1 92 ? -16.025 -0.856 32.453 1.00 90.88 92 PHE A C 1
ATOM 763 O O . PHE A 1 92 ? -16.295 0.248 31.971 1.00 90.88 92 PHE A O 1
ATOM 770 N N . PRO A 1 93 ? -16.942 -1.575 33.120 1.00 90.88 93 PRO A N 1
ATOM 771 C CA . PRO A 1 93 ? -18.275 -1.057 33.385 1.00 90.88 93 PRO A CA 1
ATOM 772 C C . PRO A 1 93 ? -18.214 0.130 34.350 1.00 90.88 93 PRO A C 1
ATOM 774 O O . PRO A 1 93 ? -17.427 0.144 35.297 1.00 90.88 93 PRO A O 1
ATOM 777 N N . ASN A 1 94 ? -19.074 1.120 34.119 1.00 88.31 94 ASN A N 1
ATOM 778 C CA . ASN A 1 94 ? -19.147 2.290 34.983 1.00 88.31 94 ASN A CA 1
ATOM 779 C C . ASN A 1 94 ? -19.704 1.886 36.364 1.00 88.31 94 ASN A C 1
ATOM 781 O O . ASN A 1 94 ? -20.715 1.172 36.406 1.00 88.31 94 ASN A O 1
ATOM 785 N N . PRO A 1 95 ? -19.088 2.315 37.480 1.00 85.94 95 PRO A N 1
ATOM 786 C CA . PRO A 1 95 ? -19.687 2.125 38.795 1.00 85.94 95 PRO A CA 1
ATOM 787 C C . PRO A 1 95 ? -21.049 2.830 38.850 1.00 85.94 95 PRO A C 1
ATOM 789 O O . PRO A 1 95 ? -21.234 3.877 38.225 1.00 85.94 95 PRO A O 1
ATOM 792 N N . LYS A 1 96 ? -22.009 2.205 39.538 1.00 73.38 96 LYS A N 1
ATOM 793 C CA . LYS A 1 96 ? -23.348 2.771 39.742 1.00 73.38 96 LYS A CA 1
ATOM 794 C C . LYS A 1 96 ? -23.324 3.907 40.753 1.00 73.38 96 LYS A C 1
ATOM 796 O O . LYS A 1 96 ? -22.558 3.780 41.733 1.00 73.38 96 LYS A O 1
#